Protein AF-A0A9D7GUM2-F1 (afdb_monomer)

Solvent-accessible surface area (backbone atoms only — not comparable to full-atom values): 4224 Å² total; per-residue (Å²): 108,75,70,50,53,54,34,18,55,52,17,18,55,50,22,24,52,34,42,73,77,38,46,70,61,39,55,52,50,63,75,71,57,91,64,88,46,49,30,50,52,19,18,56,49,16,30,52,51,43,54,51,50,53,52,50,52,54,53,50,53,52,52,52,53,54,51,54,54,57,51,52,55,61,50,58,71,69,78,114

Sequence (80 aa):
MENQEKQFTRGFNHGYLLARYLPDLMTNIVKGINSTSDYFQGFFSGEKEWELENSRSQLDDLKHIRRESKSRERNIERDE

Secondary structure (DSSP, 8-state):
-HHHHHHHHHHHHHHHHHHHH-HHHHHHHHHH-----HHHHHHHHHHHHHHHHHHHHHHHHHHHHHHHHHHHHHHHTT--

Foldseek 3Di:
DVVLVVLLCQLLVQLLVCCVPPVVVSVVCVVPDDDPRSSPVSNVNNNVVNVVVVVVVVVVVVVVVVVVVVVVVVVVVVVD

Radius of gyration: 20.27 Å; Cα contacts (8 Å, |Δi|>4): 67; chains: 1; bounding box: 50×17×60 Å

Mean predicted aligned error: 6.88 Å

Structure (mmCIF, N/CA/C/O backbone):
data_AF-A0A9D7GUM2-F1
#
_entry.id   AF-A0A9D7GUM2-F1
#
loop_
_atom_site.group_PDB
_atom_site.id
_atom_site.type_symbol
_atom_site.label_atom_id
_atom_site.label_alt_id
_atom_site.label_comp_id
_atom_site.label_asym_id
_atom_site.label_entity_id
_atom_site.label_seq_id
_atom_site.pdbx_PDB_ins_code
_atom_site.Cartn_x
_atom_site.Cartn_y
_atom_site.Cartn_z
_atom_site.occupancy
_atom_site.B_iso_or_equiv
_atom_site.auth_seq_id
_atom_site.auth_comp_id
_atom_site.auth_asym_id
_atom_site.auth_atom_id
_atom_site.pdbx_PDB_model_num
ATOM 1 N N . MET A 1 1 ? -3.171 3.511 25.691 1.00 61.69 1 MET A N 1
ATOM 2 C CA . MET A 1 1 ? -1.963 3.472 24.843 1.00 61.69 1 MET A CA 1
ATOM 3 C C . MET A 1 1 ? -1.829 2.134 24.120 1.00 61.69 1 MET A C 1
ATOM 5 O O . MET A 1 1 ? -1.987 2.131 22.913 1.00 61.69 1 MET A O 1
ATOM 9 N N . GLU A 1 2 ? -1.681 0.992 24.804 1.00 71.31 2 GLU A N 1
ATOM 10 C CA . GLU A 1 2 ? -1.435 -0.313 24.139 1.00 71.31 2 GLU A CA 1
ATOM 11 C C . GLU A 1 2 ? -2.509 -0.738 23.108 1.00 71.31 2 GLU A C 1
ATOM 13 O O . GLU A 1 2 ? -2.203 -1.310 22.066 1.00 71.31 2 GLU A O 1
ATOM 18 N N . ASN A 1 3 ? -3.788 -0.434 23.358 1.00 81.25 3 ASN A N 1
ATOM 19 C CA . ASN A 1 3 ? -4.863 -0.752 22.408 1.00 81.25 3 ASN A CA 1
ATOM 20 C C . ASN A 1 3 ? -4.833 0.145 21.154 1.00 81.25 3 ASN A C 1
ATOM 22 O O . ASN A 1 3 ? -5.176 -0.302 20.068 1.00 81.25 3 ASN A O 1
ATOM 26 N N . GLN A 1 4 ? -4.394 1.397 21.296 1.00 81.75 4 GLN A N 1
ATOM 27 C CA . GLN A 1 4 ? -4.295 2.354 20.188 1.00 81.75 4 GLN A CA 1
ATOM 28 C C . GLN A 1 4 ? -3.158 1.978 19.243 1.00 81.75 4 GLN A C 1
ATOM 30 O O . GLN A 1 4 ? -3.345 1.931 18.031 1.00 81.75 4 GLN A O 1
ATOM 35 N N . GLU A 1 5 ? -2.014 1.597 19.809 1.00 88.75 5 GLU A N 1
ATOM 36 C CA . GLU A 1 5 ? -0.871 1.087 19.055 1.00 88.75 5 GLU A CA 1
ATOM 37 C C . GLU A 1 5 ? -1.237 -0.183 18.273 1.00 88.75 5 GLU A C 1
ATOM 39 O O . GLU A 1 5 ? -0.989 -0.268 17.073 1.00 88.75 5 GLU A O 1
ATOM 44 N N . LYS A 1 6 ? -1.955 -1.128 18.899 1.00 95.00 6 LYS A N 1
ATOM 45 C CA . LYS A 1 6 ? -2.459 -2.331 18.212 1.00 95.00 6 LYS A CA 1
ATOM 46 C C . LYS A 1 6 ? -3.394 -2.000 17.045 1.00 95.00 6 LYS A C 1
ATOM 48 O O . LYS A 1 6 ? -3.338 -2.678 16.017 1.00 95.00 6 LYS A O 1
ATOM 53 N N . GLN A 1 7 ? -4.257 -0.992 17.187 1.00 96.38 7 GLN A N 1
ATOM 54 C CA . GLN A 1 7 ? -5.140 -0.550 16.103 1.00 96.38 7 GLN A CA 1
ATOM 55 C C . GLN A 1 7 ? -4.350 0.089 14.966 1.00 96.38 7 GLN A C 1
ATOM 57 O O . GLN A 1 7 ? -4.572 -0.266 13.809 1.00 96.38 7 GLN A O 1
ATOM 62 N N . PHE A 1 8 ? -3.388 0.951 15.293 1.00 97.38 8 PHE A N 1
ATOM 63 C CA . PHE A 1 8 ? -2.505 1.561 14.309 1.00 97.38 8 PHE A CA 1
ATOM 64 C C . PHE A 1 8 ? -1.734 0.505 13.513 1.00 97.38 8 PHE A C 1
ATOM 66 O O . PHE A 1 8 ? -1.814 0.492 12.288 1.00 97.38 8 PHE A O 1
ATOM 73 N N . THR A 1 9 ? -1.054 -0.433 14.179 1.00 97.88 9 THR A N 1
ATOM 74 C CA . THR A 1 9 ? -0.276 -1.485 13.502 1.00 97.88 9 THR A CA 1
ATOM 75 C C . THR A 1 9 ? -1.151 -2.357 12.601 1.00 97.88 9 THR A C 1
ATOM 77 O O . THR A 1 9 ? -0.752 -2.700 11.489 1.00 97.88 9 THR A O 1
ATOM 80 N N . ARG A 1 10 ? -2.366 -2.708 13.044 1.00 98.00 10 ARG A N 1
ATOM 81 C CA . ARG A 1 10 ? -3.317 -3.454 12.204 1.00 98.00 10 ARG A CA 1
ATOM 82 C C . ARG A 1 10 ? -3.726 -2.655 10.976 1.00 98.00 10 ARG A C 1
ATOM 84 O O . ARG A 1 10 ? -3.697 -3.195 9.875 1.00 98.00 10 ARG A O 1
ATOM 91 N N . GLY A 1 11 ? -4.073 -1.386 11.176 1.00 97.62 11 GLY A N 1
ATOM 92 C CA . GLY A 1 11 ? -4.379 -0.461 10.096 1.00 97.62 11 GLY A CA 1
ATOM 93 C C . GLY A 1 11 ? -3.245 -0.413 9.086 1.00 97.62 11 GLY A C 1
ATOM 94 O O . GLY A 1 11 ? -3.470 -0.692 7.915 1.00 97.62 11 GLY A O 1
ATOM 95 N N . PHE A 1 12 ? -2.025 -0.166 9.561 1.00 98.44 12 PHE A N 1
ATOM 96 C CA . PHE A 1 12 ? -0.810 -0.099 8.753 1.00 98.44 12 PHE A CA 1
ATOM 97 C C . PHE A 1 12 ? -0.627 -1.331 7.874 1.00 98.44 12 PHE A C 1
ATOM 99 O O . PHE A 1 12 ? -0.544 -1.213 6.653 1.00 98.44 12 PHE A O 1
ATOM 106 N N . ASN A 1 13 ? -0.653 -2.520 8.474 1.00 98.50 13 ASN A N 1
ATOM 107 C CA . ASN A 1 13 ? -0.466 -3.762 7.730 1.00 98.50 13 ASN A CA 1
ATOM 108 C C . ASN A 1 13 ? -1.555 -3.961 6.668 1.00 98.50 13 ASN A C 1
ATOM 110 O O . ASN A 1 13 ? -1.260 -4.372 5.547 1.00 98.50 13 ASN A O 1
ATOM 114 N N . HIS A 1 14 ? -2.813 -3.659 6.997 1.00 98.00 14 HIS A N 1
ATOM 115 C CA . HIS A 1 14 ? -3.911 -3.781 6.042 1.00 98.00 14 HIS A CA 1
ATOM 116 C C . HIS A 1 14 ? -3.796 -2.772 4.901 1.00 98.00 14 HIS A C 1
ATOM 118 O O . HIS A 1 14 ? -3.962 -3.162 3.751 1.00 98.00 14 HIS A O 1
ATOM 124 N N . GLY A 1 15 ? -3.483 -1.510 5.201 1.00 97.81 15 GLY A N 1
ATOM 125 C CA . GLY A 1 15 ? -3.320 -0.461 4.196 1.00 97.81 15 GLY A CA 1
ATOM 126 C C . GLY A 1 15 ? -2.195 -0.776 3.218 1.00 97.81 15 GLY A C 1
ATOM 127 O O . GLY A 1 15 ? -2.399 -0.713 2.009 1.00 97.81 15 GLY A O 1
ATOM 128 N N . TYR A 1 16 ? -1.050 -1.231 3.732 1.00 98.62 16 TYR A N 1
ATOM 129 C CA . TYR A 1 16 ? 0.085 -1.658 2.912 1.00 98.62 16 TYR A CA 1
ATOM 130 C C . TYR A 1 16 ? -0.288 -2.817 1.971 1.00 98.62 16 TYR A C 1
ATOM 132 O O . TYR A 1 16 ? -0.047 -2.761 0.765 1.00 98.62 16 TYR A O 1
ATOM 140 N N . LEU A 1 17 ? -0.914 -3.876 2.502 1.00 98.44 17 LEU A N 1
ATOM 141 C CA . LEU A 1 17 ? -1.307 -5.035 1.693 1.00 98.44 17 LEU A CA 1
ATOM 142 C C . LEU A 1 17 ? -2.375 -4.674 0.657 1.00 98.44 17 LEU A C 1
ATOM 144 O O . LEU A 1 17 ? -2.332 -5.174 -0.468 1.00 98.44 17 LEU A O 1
ATOM 148 N N . LEU A 1 18 ? -3.326 -3.812 1.017 1.00 97.88 18 LEU A N 1
ATOM 149 C CA . LEU A 1 18 ? -4.386 -3.405 0.106 1.00 97.88 18 LEU A CA 1
ATOM 150 C C . LEU A 1 18 ? -3.842 -2.548 -1.036 1.00 97.88 18 LEU A C 1
ATOM 152 O O . LEU A 1 18 ? -4.184 -2.808 -2.185 1.00 97.88 18 LEU A O 1
ATOM 156 N N . ALA A 1 19 ? -2.953 -1.597 -0.743 1.00 97.50 19 ALA A N 1
ATOM 157 C CA . ALA A 1 19 ? -2.278 -0.799 -1.762 1.00 97.50 19 ALA A CA 1
ATOM 158 C C . ALA A 1 19 ? -1.488 -1.690 -2.737 1.00 97.50 19 ALA A C 1
ATOM 160 O O . ALA A 1 19 ? -1.572 -1.516 -3.952 1.00 97.50 19 ALA A O 1
ATOM 161 N N . ARG A 1 20 ? -0.815 -2.723 -2.211 1.00 97.75 20 ARG A N 1
ATOM 162 C CA . ARG A 1 20 ? -0.035 -3.678 -3.007 1.00 97.75 20 ARG A CA 1
ATOM 163 C C . ARG A 1 20 ? -0.862 -4.548 -3.948 1.00 97.75 20 ARG A C 1
ATOM 165 O O . ARG A 1 20 ? -0.421 -4.809 -5.065 1.00 97.75 20 ARG A O 1
ATOM 172 N N . TYR A 1 21 ? -1.994 -5.074 -3.485 1.00 98.25 21 TYR A N 1
ATOM 173 C CA . TYR A 1 21 ? -2.725 -6.118 -4.216 1.00 98.25 21 TYR A CA 1
ATOM 174 C C . TYR A 1 21 ? -4.043 -5.643 -4.831 1.00 98.25 21 TYR A C 1
ATOM 176 O O . TYR A 1 21 ? -4.514 -6.258 -5.783 1.00 98.25 21 TYR A O 1
ATOM 184 N N . LEU A 1 22 ? -4.649 -4.580 -4.296 1.00 97.62 22 LEU A N 1
ATOM 185 C CA . LEU A 1 22 ? -5.967 -4.067 -4.684 1.00 97.62 22 LEU A CA 1
ATOM 186 C C . LEU A 1 22 ? -5.978 -2.517 -4.736 1.00 97.62 22 LEU A C 1
ATOM 188 O O . LEU A 1 22 ? -6.763 -1.882 -4.021 1.00 97.62 22 LEU A O 1
ATOM 192 N N . PRO A 1 23 ? -5.143 -1.882 -5.583 1.00 95.19 23 PRO A N 1
ATOM 193 C CA . PRO A 1 23 ? -4.945 -0.425 -5.592 1.00 95.19 23 PRO A CA 1
ATOM 194 C C . PRO A 1 23 ? -6.211 0.382 -5.933 1.00 95.19 23 PRO A C 1
ATOM 196 O O . PRO A 1 23 ? -6.432 1.460 -5.377 1.00 95.19 23 PRO A O 1
ATOM 199 N N . ASP A 1 24 ? -7.092 -0.147 -6.786 1.00 95.69 24 ASP A N 1
ATOM 200 C CA . ASP A 1 24 ? -8.358 0.520 -7.125 1.00 95.69 24 ASP A CA 1
ATOM 201 C C . ASP A 1 24 ? -9.306 0.575 -5.923 1.00 95.69 24 ASP A C 1
ATOM 203 O O . ASP A 1 24 ? -9.942 1.597 -5.647 1.00 95.69 24 ASP A O 1
ATOM 207 N N . LEU A 1 25 ? -9.378 -0.524 -5.164 1.00 94.62 25 LEU A N 1
ATOM 208 C CA . LEU A 1 25 ? -10.161 -0.575 -3.934 1.00 94.62 25 LEU A CA 1
ATOM 209 C C . LEU A 1 25 ? -9.574 0.374 -2.889 1.00 94.62 25 LEU A C 1
ATOM 211 O O . LEU A 1 25 ? -10.329 1.097 -2.238 1.00 94.62 25 LEU A O 1
ATOM 215 N N . MET A 1 26 ? -8.247 0.412 -2.771 1.00 94.50 26 MET A N 1
ATOM 216 C CA . MET A 1 26 ? -7.554 1.327 -1.870 1.00 94.50 26 MET A CA 1
ATOM 217 C C . MET A 1 26 ? -7.905 2.787 -2.173 1.00 94.50 26 MET A C 1
ATOM 219 O O . MET A 1 26 ? -8.386 3.509 -1.300 1.00 94.50 26 MET A O 1
ATOM 223 N N . THR A 1 27 ? -7.802 3.176 -3.444 1.00 93.56 27 THR A N 1
ATOM 224 C CA . THR A 1 27 ? -8.148 4.520 -3.923 1.00 93.56 27 THR A CA 1
ATOM 225 C C . THR A 1 27 ? -9.587 4.904 -3.564 1.00 93.56 27 THR A C 1
ATOM 227 O O . THR A 1 27 ? -9.857 6.036 -3.15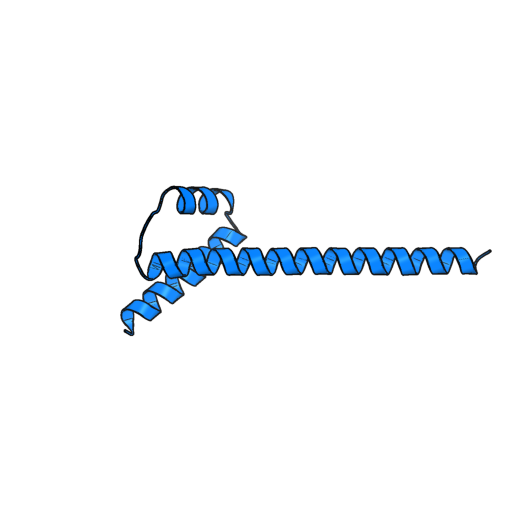5 1.00 93.56 27 THR A O 1
ATOM 230 N N . ASN A 1 28 ? -10.531 3.971 -3.703 1.00 93.50 28 ASN A N 1
ATOM 231 C CA . ASN A 1 28 ? -11.934 4.213 -3.370 1.00 93.50 28 ASN A CA 1
ATOM 232 C C . ASN A 1 28 ? -12.155 4.375 -1.860 1.00 93.50 28 ASN A C 1
ATOM 234 O O . ASN A 1 28 ? -12.930 5.238 -1.444 1.00 93.50 28 ASN A O 1
ATOM 238 N N . ILE A 1 29 ? -11.454 3.590 -1.037 1.00 91.56 29 ILE A N 1
ATOM 239 C CA . ILE A 1 29 ? -11.526 3.681 0.426 1.00 91.56 29 ILE A CA 1
ATOM 240 C C . ILE A 1 29 ? -10.974 5.023 0.914 1.00 91.56 29 ILE A C 1
ATOM 242 O O . ILE A 1 29 ? -11.632 5.698 1.705 1.00 91.56 29 ILE A O 1
ATOM 246 N N . VAL A 1 30 ? -9.813 5.444 0.410 1.00 88.31 30 VAL A N 1
ATOM 247 C CA . VAL A 1 30 ? -9.164 6.707 0.802 1.00 88.31 30 VAL A CA 1
ATOM 248 C C . VAL A 1 30 ? -10.027 7.917 0.451 1.00 88.31 30 VAL A C 1
ATOM 250 O O . VAL A 1 30 ? -10.137 8.850 1.240 1.00 88.31 30 VAL A O 1
ATOM 253 N N . LYS A 1 31 ? -10.710 7.888 -0.698 1.00 89.06 31 LYS A N 1
ATOM 254 C CA . LYS A 1 31 ? -11.651 8.949 -1.097 1.00 89.06 31 LYS A CA 1
ATOM 255 C C . LYS A 1 31 ? -12.918 8.987 -0.240 1.00 89.06 31 LYS A C 1
ATOM 257 O O . LYS A 1 31 ? -13.504 10.054 -0.075 1.00 89.06 31 LYS A O 1
ATOM 262 N N . GLY A 1 32 ? -13.372 7.832 0.248 1.00 86.75 32 GLY A N 1
ATOM 263 C CA . GLY A 1 32 ? -14.646 7.696 0.955 1.00 86.75 32 GLY A CA 1
ATOM 264 C C . GLY A 1 32 ? -14.560 7.872 2.470 1.00 86.75 32 GLY A C 1
ATOM 265 O O . GLY A 1 32 ? -15.575 8.158 3.105 1.00 86.75 32 GLY A O 1
ATOM 266 N N . ILE A 1 33 ? -13.378 7.700 3.066 1.00 88.62 33 ILE A N 1
ATOM 267 C CA . ILE A 1 33 ? -13.213 7.686 4.520 1.00 88.62 33 ILE A CA 1
ATOM 268 C C . ILE A 1 33 ? -12.453 8.920 4.988 1.00 88.62 33 ILE A C 1
ATOM 270 O O . ILE A 1 33 ? -11.262 9.071 4.744 1.00 88.62 33 ILE A O 1
ATOM 274 N N . ASN A 1 34 ? -13.136 9.752 5.771 1.00 80.19 34 ASN A N 1
ATOM 275 C CA . ASN A 1 34 ? -12.511 10.803 6.561 1.00 80.19 34 ASN A CA 1
ATOM 276 C C . ASN A 1 34 ? -12.654 10.453 8.049 1.00 80.19 34 ASN A C 1
ATOM 278 O O . ASN A 1 34 ? -13.651 10.787 8.687 1.00 80.19 34 ASN A O 1
ATOM 282 N N . SER A 1 35 ? -11.691 9.695 8.578 1.00 84.94 35 SER A N 1
ATOM 283 C CA . SER A 1 35 ? -11.674 9.244 9.971 1.00 84.94 35 SER A CA 1
ATOM 284 C C . SER A 1 35 ? -10.347 9.583 10.631 1.00 84.94 35 SER A C 1
ATOM 286 O O . SER A 1 35 ? -9.283 9.387 10.050 1.00 84.94 35 SER A O 1
ATOM 288 N N . THR A 1 36 ? -10.416 10.036 11.879 1.00 86.31 36 THR A N 1
ATOM 289 C CA . THR A 1 36 ? -9.249 10.329 12.717 1.00 86.31 36 THR A CA 1
ATOM 290 C C . THR A 1 36 ? -8.836 9.153 13.601 1.00 86.31 36 THR A C 1
ATOM 292 O O . THR A 1 36 ? -7.922 9.311 14.406 1.00 86.31 36 THR A O 1
ATOM 295 N N . SER A 1 37 ? -9.479 7.984 13.473 1.00 93.06 37 SER A N 1
ATOM 296 C CA . SER A 1 37 ? -9.152 6.821 14.309 1.00 93.06 37 SER A CA 1
ATOM 297 C C . SER A 1 37 ? -7.729 6.313 14.062 1.00 93.06 37 SER A C 1
ATOM 299 O O . SER A 1 37 ? -7.266 6.300 12.921 1.00 93.06 37 SER A O 1
ATOM 301 N N . ASP A 1 38 ? -7.083 5.804 15.112 1.00 95.00 38 ASP A N 1
ATOM 302 C CA . ASP A 1 38 ? -5.713 5.273 15.051 1.00 95.00 38 ASP A CA 1
ATOM 303 C 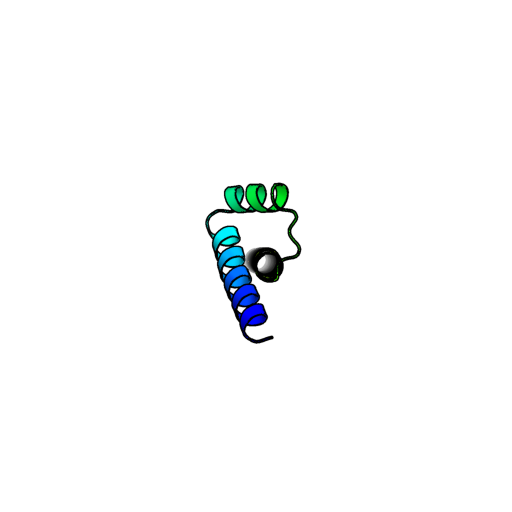C . ASP A 1 38 ? -5.561 4.163 13.997 1.00 95.00 38 ASP A C 1
ATOM 305 O O . ASP A 1 38 ? -4.548 4.091 13.305 1.00 95.00 38 ASP A O 1
ATOM 309 N N . TYR A 1 39 ? -6.600 3.342 13.804 1.00 96.31 39 TYR A N 1
ATOM 310 C CA . TYR A 1 39 ? -6.630 2.339 12.739 1.00 96.31 39 TYR A CA 1
ATOM 311 C C . TYR A 1 39 ? -6.533 2.978 11.349 1.00 96.31 39 TYR A C 1
ATOM 313 O O . TYR A 1 39 ? -5.696 2.573 10.549 1.00 96.31 39 TYR A O 1
ATOM 321 N N . PHE A 1 40 ? -7.358 3.986 11.052 1.00 95.44 40 PHE A N 1
ATOM 322 C CA . PHE A 1 40 ? -7.330 4.644 9.742 1.00 95.44 40 PHE A CA 1
ATOM 323 C C . PHE A 1 40 ? -6.061 5.477 9.537 1.00 95.44 40 PHE A C 1
ATOM 325 O O . PHE A 1 40 ? -5.527 5.490 8.433 1.00 95.44 40 PHE A O 1
ATOM 332 N N . GLN A 1 41 ? -5.503 6.075 10.595 1.00 95.31 41 GLN A N 1
ATOM 333 C CA . GLN A 1 41 ? -4.177 6.699 10.521 1.00 95.31 41 GLN A CA 1
ATOM 334 C C . GLN A 1 41 ? -3.094 5.681 10.143 1.00 95.31 41 GLN A C 1
ATOM 336 O O . GLN A 1 41 ? -2.280 5.947 9.257 1.00 95.31 41 GLN A O 1
ATOM 341 N N . GLY A 1 42 ? -3.113 4.501 10.772 1.00 96.88 42 GLY A N 1
ATOM 342 C CA . GLY A 1 42 ? -2.240 3.389 10.411 1.00 96.88 42 GLY A CA 1
ATOM 343 C C . GLY A 1 42 ? -2.444 2.972 8.961 1.00 96.88 42 GLY A C 1
ATOM 344 O O . GLY A 1 42 ? -1.487 2.916 8.200 1.00 96.88 42 GLY A O 1
ATOM 345 N N . PHE A 1 43 ? -3.693 2.766 8.555 1.00 97.31 43 PHE A N 1
ATOM 346 C CA . PHE A 1 43 ? -4.080 2.354 7.206 1.00 97.31 43 PHE A CA 1
ATOM 347 C C . PHE A 1 43 ? -3.539 3.284 6.113 1.00 97.31 43 PHE A C 1
ATOM 349 O O . PHE A 1 43 ? -2.875 2.812 5.192 1.00 97.31 43 PHE A O 1
ATOM 356 N N . PHE A 1 44 ? -3.714 4.599 6.254 1.00 95.94 44 PHE A N 1
ATOM 357 C CA . PHE A 1 44 ? -3.153 5.576 5.311 1.00 95.94 44 PHE A CA 1
ATOM 358 C C . PHE A 1 44 ? -1.623 5.659 5.372 1.00 95.94 44 PHE A C 1
ATOM 360 O O . PHE A 1 44 ? -0.973 5.991 4.386 1.00 95.94 44 PHE A O 1
ATOM 367 N N . SER A 1 45 ? -1.021 5.365 6.524 1.00 96.69 45 SER A N 1
ATOM 368 C CA . SER A 1 45 ? 0.440 5.312 6.644 1.00 96.69 45 SER A CA 1
ATOM 369 C C . SER A 1 45 ? 1.015 4.088 5.922 1.00 96.69 45 SER A C 1
ATOM 371 O O . SER A 1 45 ? 2.033 4.204 5.248 1.00 96.69 45 SER A O 1
ATOM 373 N N . GLY A 1 46 ? 0.341 2.938 6.013 1.00 97.88 46 GLY A N 1
ATOM 374 C CA . GLY A 1 46 ? 0.719 1.715 5.303 1.00 97.88 46 GLY A CA 1
ATOM 375 C C . GLY A 1 46 ? 0.616 1.851 3.784 1.00 97.88 46 GLY A C 1
ATOM 376 O O . GLY A 1 46 ? 1.499 1.382 3.072 1.00 97.88 46 GLY A O 1
ATOM 377 N N . GLU A 1 47 ? -0.417 2.545 3.297 1.00 97.38 47 GLU A N 1
ATOM 378 C CA . GLU A 1 47 ? -0.546 2.932 1.884 1.00 97.38 47 GLU A CA 1
ATOM 379 C C . GLU A 1 47 ? 0.699 3.656 1.376 1.00 97.38 47 GLU A C 1
ATOM 381 O O . GLU A 1 47 ? 1.344 3.223 0.424 1.00 97.38 47 GLU A O 1
ATOM 386 N N . LYS A 1 48 ? 1.053 4.747 2.063 1.00 97.12 48 LYS A N 1
ATOM 387 C CA . LYS A 1 48 ? 2.155 5.627 1.682 1.00 97.12 48 LYS A CA 1
ATOM 388 C C . LYS A 1 48 ? 3.492 4.908 1.709 1.00 97.12 48 LYS A C 1
ATOM 390 O O . LYS A 1 48 ? 4.344 5.182 0.869 1.00 97.12 48 LYS A O 1
ATOM 395 N N . GLU A 1 49 ? 3.685 4.000 2.665 1.00 98.38 49 GLU A N 1
ATOM 396 C CA . GLU A 1 49 ? 4.906 3.199 2.722 1.00 98.38 49 GLU A CA 1
ATOM 397 C C . GLU A 1 49 ? 5.039 2.316 1.477 1.00 98.38 49 GLU A C 1
ATOM 399 O O . GLU A 1 49 ? 6.102 2.290 0.856 1.00 98.38 49 GLU A O 1
ATOM 404 N N . TRP A 1 50 ? 3.955 1.659 1.053 1.00 98.12 50 TRP A N 1
ATOM 405 C CA . TRP A 1 50 ? 3.976 0.869 -0.176 1.00 98.12 50 TRP A CA 1
ATOM 406 C C . TRP A 1 50 ? 4.21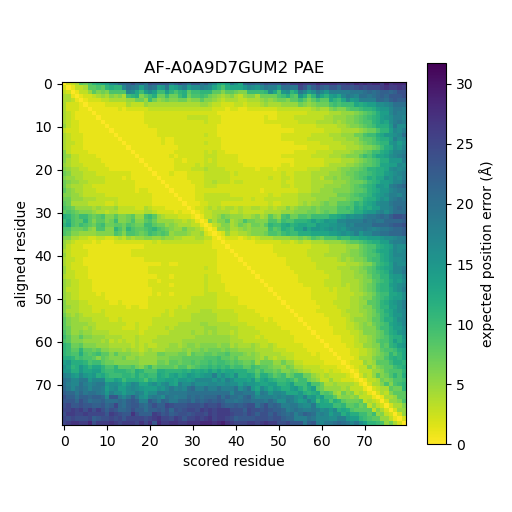9 1.737 -1.419 1.00 98.12 50 TRP A C 1
ATOM 408 O O . TRP A 1 50 ? 5.035 1.374 -2.266 1.00 98.12 50 TRP A O 1
ATOM 418 N N . GLU A 1 51 ? 3.569 2.899 -1.529 1.00 96.88 51 GLU A N 1
ATOM 419 C CA . GLU A 1 51 ? 3.787 3.825 -2.651 1.00 96.88 51 GLU A CA 1
ATOM 420 C C . GLU A 1 51 ? 5.251 4.275 -2.744 1.00 96.88 51 GLU A C 1
ATOM 422 O O . GLU A 1 51 ? 5.831 4.340 -3.836 1.00 96.88 51 GLU A O 1
ATOM 427 N N . LEU A 1 52 ? 5.868 4.559 -1.595 1.00 98.06 52 LEU A N 1
ATOM 428 C CA . LEU A 1 52 ? 7.268 4.950 -1.496 1.00 98.06 52 LEU A CA 1
ATOM 429 C C . LEU A 1 52 ? 8.204 3.804 -1.895 1.00 98.06 52 LEU A C 1
ATOM 431 O O . LEU A 1 52 ? 9.147 4.025 -2.657 1.00 98.06 52 LEU A O 1
ATOM 435 N N . GLU A 1 53 ? 7.951 2.591 -1.404 1.00 97.81 53 GLU A N 1
ATOM 436 C CA . GLU A 1 53 ? 8.715 1.393 -1.758 1.00 97.81 53 GLU A CA 1
ATOM 437 C C . GLU A 1 53 ? 8.617 1.091 -3.257 1.00 97.81 53 GLU A C 1
ATOM 439 O O . GLU A 1 53 ? 9.641 0.925 -3.924 1.00 97.81 53 GLU A O 1
ATOM 444 N N . ASN A 1 54 ? 7.405 1.112 -3.813 1.00 96.50 54 ASN A N 1
ATOM 445 C CA . ASN A 1 54 ? 7.167 0.883 -5.233 1.00 96.50 54 ASN A CA 1
ATOM 446 C C . ASN A 1 54 ? 7.881 1.937 -6.095 1.00 96.50 54 ASN A C 1
ATOM 448 O O . ASN A 1 54 ? 8.561 1.596 -7.063 1.00 96.50 54 ASN A O 1
ATOM 452 N N . SER A 1 55 ? 7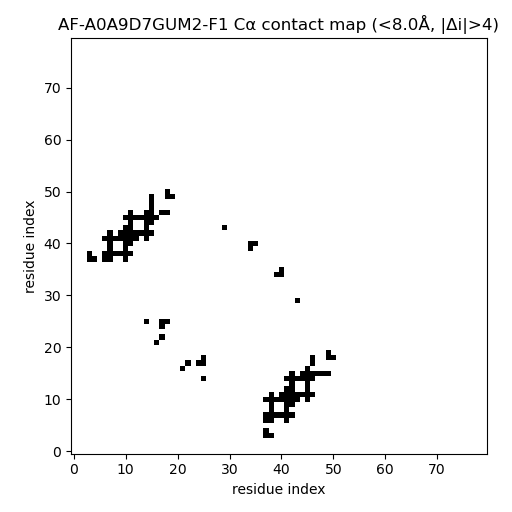.813 3.212 -5.701 1.00 96.69 55 SER A N 1
ATOM 453 C CA . SER A 1 55 ? 8.517 4.299 -6.395 1.00 96.69 55 SER A CA 1
ATOM 454 C C . SER A 1 55 ? 10.038 4.119 -6.361 1.00 96.69 55 SER A C 1
ATOM 456 O O . SER A 1 55 ? 10.720 4.355 -7.359 1.00 96.69 55 SER A O 1
ATOM 458 N N . ARG A 1 56 ? 10.595 3.679 -5.225 1.00 97.31 56 ARG A N 1
ATOM 459 C CA . ARG A 1 56 ? 12.030 3.379 -5.099 1.00 97.31 56 ARG A CA 1
ATOM 460 C C . ARG A 1 56 ? 12.438 2.211 -5.992 1.00 97.31 56 ARG A C 1
ATOM 462 O O . ARG A 1 56 ? 13.423 2.345 -6.712 1.00 97.31 56 ARG A O 1
ATOM 469 N N . SER A 1 57 ? 11.658 1.128 -5.999 1.00 96.31 57 SER A N 1
ATOM 470 C CA . SER A 1 57 ? 11.900 -0.032 -6.865 1.00 96.31 57 SER A CA 1
ATOM 471 C C . SER A 1 57 ? 11.940 0.380 -8.336 1.00 96.31 57 SER A C 1
ATOM 473 O O . SER A 1 57 ? 12.907 0.090 -9.032 1.00 96.31 57 SER A O 1
ATOM 475 N N . GLN A 1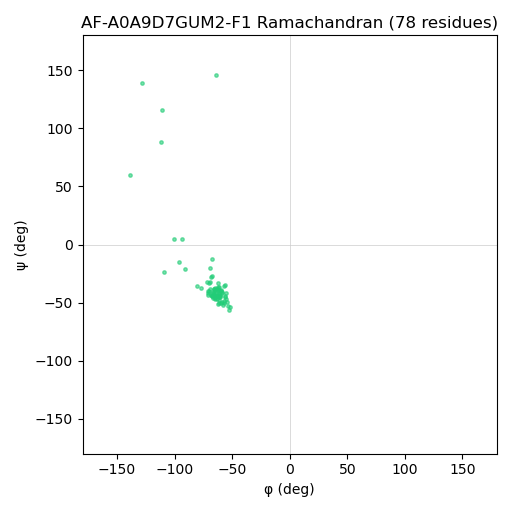 58 ? 10.949 1.153 -8.788 1.00 95.88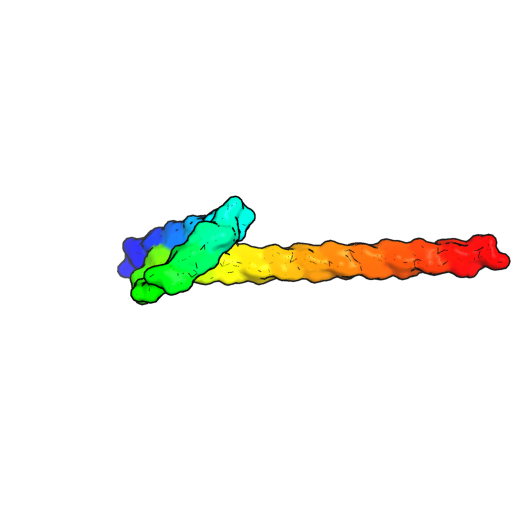 58 GLN A N 1
ATOM 476 C CA . GLN A 1 58 ? 10.891 1.642 -10.167 1.00 95.88 58 GLN A CA 1
ATOM 477 C C . GLN A 1 58 ? 12.101 2.516 -10.532 1.00 95.88 58 GLN A C 1
ATOM 479 O O . GLN A 1 58 ? 12.646 2.413 -11.632 1.00 95.88 58 GLN A O 1
ATOM 484 N N . LEU A 1 59 ? 12.553 3.381 -9.618 1.00 96.19 59 LEU A N 1
ATOM 485 C CA . LEU A 1 59 ? 13.747 4.201 -9.839 1.00 96.19 59 LEU A CA 1
ATOM 486 C C . LEU A 1 59 ? 15.018 3.361 -9.955 1.00 96.19 59 LEU A C 1
ATOM 488 O O . LEU A 1 59 ? 15.907 3.703 -10.741 1.00 96.19 59 LEU A O 1
ATOM 492 N N . ASP A 1 60 ? 15.132 2.296 -9.172 1.00 95.44 60 ASP A N 1
ATOM 493 C CA . ASP A 1 60 ? 16.283 1.405 -9.230 1.00 95.44 60 ASP A CA 1
ATOM 494 C C . ASP A 1 60 ? 16.284 0.583 -10.522 1.00 95.44 60 ASP A C 1
ATOM 496 O O . ASP A 1 60 ? 17.316 0.546 -11.199 1.00 95.44 60 ASP A O 1
ATOM 500 N N . ASP A 1 61 ? 15.131 0.077 -10.961 1.00 94.19 61 ASP A N 1
ATOM 501 C CA . ASP A 1 61 ? 14.978 -0.589 -12.261 1.00 94.19 61 ASP A CA 1
ATOM 502 C C . ASP A 1 61 ? 15.428 0.323 -13.416 1.00 94.19 61 ASP A C 1
ATOM 504 O O . ASP A 1 61 ? 16.218 -0.073 -14.279 1.00 94.19 61 ASP A O 1
ATOM 508 N N . LEU A 1 62 ? 15.031 1.599 -13.392 1.00 94.25 62 LEU A N 1
ATOM 509 C CA . LEU A 1 62 ? 15.469 2.588 -14.383 1.00 94.25 62 LEU A CA 1
ATOM 510 C C . LEU A 1 62 ? 16.986 2.835 -14.349 1.00 94.25 62 LEU A C 1
ATOM 512 O O . LEU A 1 62 ? 17.619 2.998 -15.400 1.00 94.25 62 LEU A O 1
ATOM 516 N N . LYS A 1 63 ? 17.605 2.859 -13.162 1.00 93.62 63 LYS A N 1
ATOM 517 C CA . LYS A 1 63 ? 19.070 2.976 -13.041 1.00 93.62 63 LYS A CA 1
ATOM 518 C C . LYS A 1 63 ? 19.770 1.747 -13.612 1.00 93.62 63 LYS A C 1
ATOM 520 O O . LYS A 1 63 ? 20.824 1.913 -14.234 1.00 93.62 63 LYS A O 1
ATOM 525 N N . HIS A 1 64 ? 19.217 0.553 -13.408 1.00 91.25 64 HIS A N 1
ATOM 526 C CA . HIS A 1 64 ? 19.746 -0.687 -13.973 1.00 91.25 64 HIS A CA 1
ATOM 527 C C . HIS A 1 64 ? 19.705 -0.654 -15.501 1.00 91.25 64 HIS A C 1
ATOM 529 O O . HIS A 1 64 ? 20.760 -0.775 -16.126 1.00 91.25 64 HIS A O 1
ATOM 535 N N . ILE A 1 65 ? 18.552 -0.324 -16.093 1.00 91.62 65 ILE A N 1
ATOM 536 C CA . ILE A 1 65 ? 18.401 -0.173 -17.550 1.00 91.62 65 ILE A CA 1
ATOM 537 C C . ILE A 1 65 ? 19.418 0.837 -18.102 1.00 91.62 65 ILE A C 1
ATOM 539 O O . ILE A 1 65 ? 20.141 0.551 -19.055 1.00 91.62 65 ILE A O 1
ATOM 543 N N . ARG A 1 66 ? 19.560 2.009 -17.466 1.00 89.88 66 ARG A N 1
ATOM 544 C CA . ARG A 1 66 ? 20.516 3.040 -17.908 1.00 89.88 66 ARG A CA 1
ATOM 545 C C . ARG A 1 66 ? 21.971 2.564 -17.867 1.00 89.88 66 ARG A C 1
ATOM 547 O O . ARG A 1 66 ? 22.776 2.983 -18.701 1.00 89.88 66 ARG A O 1
ATOM 554 N N . ARG A 1 67 ? 22.344 1.750 -16.876 1.00 88.12 67 ARG A N 1
ATOM 555 C CA . ARG A 1 67 ? 23.702 1.195 -16.762 1.00 88.12 67 ARG A CA 1
ATOM 556 C C . ARG A 1 67 ? 23.970 0.155 -17.846 1.00 88.12 67 ARG A C 1
ATOM 558 O O . ARG A 1 67 ? 25.061 0.179 -18.410 1.00 88.12 67 ARG A O 1
ATOM 565 N N . GLU A 1 68 ? 22.992 -0.692 -18.151 1.00 87.19 68 GLU A N 1
ATOM 566 C CA . GLU A 1 68 ? 23.090 -1.695 -19.216 1.00 87.19 68 GLU A CA 1
ATOM 567 C C . GLU A 1 68 ? 23.182 -1.065 -20.608 1.00 87.19 68 GLU A C 1
ATOM 569 O O . GLU A 1 68 ? 24.009 -1.479 -21.417 1.00 87.19 68 GLU A O 1
ATOM 574 N N . SER A 1 69 ? 22.413 -0.011 -20.889 1.00 82.06 69 SER A N 1
ATOM 575 C CA . SER A 1 69 ? 22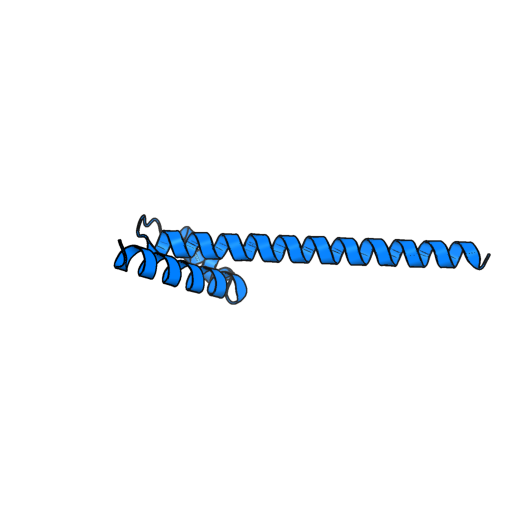.538 0.704 -22.167 1.00 82.06 69 SER A CA 1
ATOM 576 C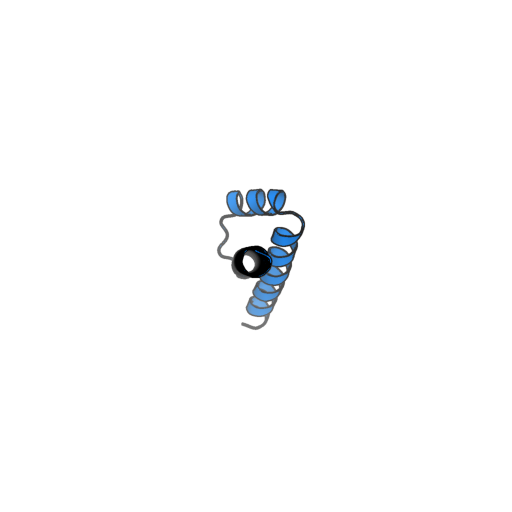 C . SER A 1 69 ? 23.937 1.305 -22.341 1.00 82.06 69 SER A C 1
ATOM 578 O O . SER A 1 69 ? 24.565 1.122 -23.380 1.00 82.06 69 SER A O 1
ATOM 580 N N . LYS A 1 70 ? 24.492 1.916 -21.283 1.00 78.94 70 LYS A N 1
ATOM 581 C CA . LYS A 1 70 ? 25.856 2.476 -21.297 1.00 78.94 70 LYS A CA 1
ATOM 582 C C . LYS A 1 70 ? 26.968 1.430 -21.398 1.00 78.94 70 LYS A C 1
ATOM 584 O O . LYS A 1 70 ? 28.087 1.768 -21.786 1.00 78.94 70 LYS A O 1
ATOM 589 N N . SER A 1 71 ? 26.755 0.199 -20.934 1.00 74.62 71 SER A N 1
ATOM 590 C CA . SER A 1 71 ? 27.744 -0.871 -21.126 1.00 74.62 71 SER A CA 1
ATOM 591 C C . SER A 1 71 ? 27.692 -1.416 -22.550 1.00 74.62 71 SER A C 1
ATOM 593 O O . SER A 1 71 ? 28.747 -1.668 -23.121 1.00 74.62 71 SER A O 1
ATOM 595 N N . ARG A 1 72 ? 26.497 -1.518 -23.146 1.00 71.06 72 ARG A N 1
ATOM 596 C CA . ARG A 1 72 ? 26.326 -1.917 -24.550 1.00 71.06 72 ARG A CA 1
ATOM 597 C C . ARG A 1 72 ? 26.927 -0.902 -25.525 1.00 71.06 72 ARG A C 1
ATOM 599 O O . ARG A 1 72 ? 27.682 -1.315 -26.393 1.00 71.06 72 ARG A O 1
ATOM 606 N N . GLU A 1 73 ? 26.683 0.397 -25.338 1.00 70.38 73 GLU A N 1
ATOM 607 C CA . GLU A 1 73 ? 27.280 1.461 -26.173 1.00 70.38 73 GLU A CA 1
ATOM 608 C C . GLU A 1 73 ? 28.817 1.403 -26.180 1.00 70.38 73 GLU A C 1
ATOM 610 O O . GLU A 1 73 ? 29.437 1.422 -27.237 1.00 70.38 73 GLU A O 1
ATOM 615 N N . ARG A 1 74 ? 29.441 1.225 -25.008 1.00 66.44 74 ARG A N 1
ATOM 616 C CA . ARG A 1 74 ? 30.909 1.139 -24.886 1.00 66.44 74 ARG A CA 1
ATOM 617 C C . ARG A 1 74 ? 31.530 -0.127 -25.476 1.00 66.44 74 ARG A C 1
ATOM 619 O O . ARG A 1 74 ? 32.735 -0.136 -25.706 1.00 66.44 74 ARG A O 1
ATOM 626 N N . ASN A 1 75 ? 30.754 -1.195 -25.656 1.00 62.44 75 ASN A N 1
ATOM 627 C CA . ASN A 1 75 ? 31.239 -2.396 -26.335 1.00 62.44 75 ASN A CA 1
ATOM 628 C C . ASN A 1 75 ? 31.194 -2.219 -27.857 1.00 62.44 75 ASN A C 1
ATOM 630 O O . ASN A 1 75 ? 32.122 -2.650 -28.523 1.00 62.44 75 ASN A O 1
ATOM 634 N N . ILE A 1 76 ? 30.183 -1.521 -28.387 1.00 66.56 76 ILE A N 1
ATOM 635 C CA . ILE A 1 76 ? 30.078 -1.226 -29.825 1.00 66.56 76 ILE A CA 1
ATOM 636 C C . ILE A 1 76 ? 31.238 -0.325 -30.283 1.00 66.56 76 ILE A C 1
ATOM 638 O O . ILE A 1 76 ? 31.852 -0.608 -31.300 1.00 66.56 76 ILE A O 1
ATOM 642 N N . GLU A 1 77 ? 31.617 0.690 -29.496 1.00 59.88 77 GLU A N 1
ATOM 643 C CA . GLU A 1 77 ? 32.763 1.573 -29.805 1.00 59.88 77 GLU A CA 1
ATOM 644 C C . GLU A 1 77 ? 34.145 0.888 -29.740 1.00 59.88 77 GLU A C 1
ATOM 646 O O . GLU A 1 77 ? 35.140 1.490 -30.133 1.00 59.88 77 GLU A O 1
ATOM 651 N N . ARG A 1 78 ? 34.253 -0.328 -29.185 1.00 59.50 78 ARG A N 1
ATOM 652 C CA . ARG A 1 78 ? 35.528 -1.064 -29.076 1.00 59.50 78 ARG A CA 1
ATOM 653 C C . ARG A 1 78 ? 35.759 -2.069 -30.201 1.00 59.50 78 ARG A C 1
ATOM 655 O O . ARG A 1 78 ? 36.886 -2.541 -30.332 1.00 59.50 78 ARG A O 1
ATOM 662 N N . ASP A 1 79 ? 34.710 -2.397 -30.947 1.00 57.66 79 ASP A N 1
ATOM 663 C CA . ASP A 1 79 ? 34.735 -3.381 -32.030 1.00 57.66 79 ASP A CA 1
ATOM 664 C C . ASP A 1 79 ? 34.828 -2.719 -33.430 1.00 57.66 79 ASP A C 1
ATOM 666 O O . ASP A 1 79 ? 34.806 -3.429 -34.437 1.00 57.66 79 ASP A O 1
ATOM 670 N N . GLU A 1 80 ? 34.966 -1.384 -33.495 1.00 50.53 80 GLU A N 1
ATOM 671 C CA . GLU A 1 80 ? 35.316 -0.582 -34.691 1.00 50.53 80 GLU A CA 1
ATOM 672 C C . GLU A 1 80 ? 36.786 -0.126 -34.658 1.00 50.53 80 GLU A C 1
ATOM 674 O O . GLU A 1 80 ? 37.427 -0.1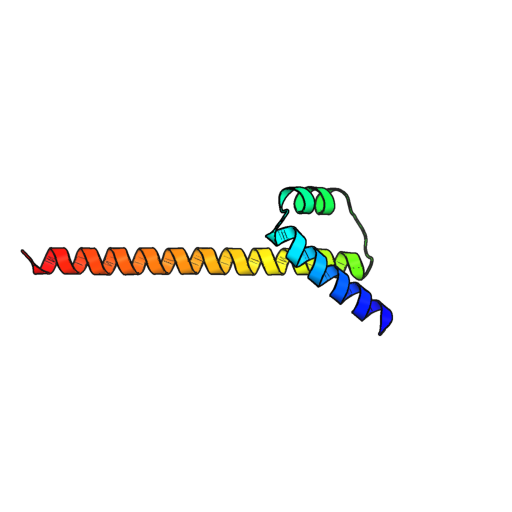35 -35.737 1.00 50.53 80 GLU A O 1
#

pLDDT: mean 89.46, std 11.82, range [50.53, 98.62]